Protein AF-A0A8X6K2K2-F1 (afdb_monomer)

Solvent-accessible surface area (backbone atoms only — not comparable to full-atom values): 6335 Å² total; per-residue (Å²): 130,58,32,36,35,37,38,37,39,38,36,45,64,55,96,84,84,45,100,63,54,31,18,29,45,34,36,27,38,24,70,39,91,87,49,70,74,38,86,69,52,71,55,93,62,71,25,79,42,66,66,62,34,51,51,49,62,71,66,50,86,61,93,78,62,58,92,74,42,50,78,45,79,48,78,46,75,61,65,54,72,69,52,47,53,48,50,59,71,71,35,93,80,64,66,80,74,71,82,70,75,75,80,130

Mean predicted aligned error: 11.74 Å

pLDDT: mean 70.17, std 13.02, range [35.97, 85.88]

Secondary structure (DSSP, 8-state):
--EEEEEEEEEE--TTT-SSPEEEEEEEEEESTTSPPEEEEE--PPBSSHHHHHHHHHHS--TTS-TTPEEEEEEEE---HHHHHHHHHH-TT--TTSSS----

Sequence (104 aa):
MNCETLIIAISYSAEMMTPEPRYGFMYLKRTGSTNGYMVHCFTDSLYENMMSCIQAANAHPMDTVESDCRMKVAYFKVLNNNDIVRELHNSPSMNCRQAFDYRS

Foldseek 3Di:
DAKAKEKEWEWDDDPPDDNATWIWIWIWMDDDPPDDTDTPGTDPDTHRDPVVRVVCVVVPPPVPPDPNYHYHYDYDYDDDPVRVVVVVVVDPPDPPVPPPPPDD

Structure (mmCIF, N/CA/C/O backbone):
data_AF-A0A8X6K2K2-F1
#
_entry.id   AF-A0A8X6K2K2-F1
#
loop_
_atom_site.group_PDB
_atom_site.id
_atom_site.type_symbol
_atom_site.label_atom_id
_atom_site.label_alt_id
_atom_site.label_comp_id
_atom_site.label_asym_id
_atom_site.label_entity_id
_atom_site.label_seq_id
_atom_site.pdbx_PDB_ins_code
_atom_site.Cartn_x
_atom_site.Cartn_y
_atom_site.Cartn_z
_atom_site.occupancy
_atom_site.B_iso_or_equiv
_atom_site.auth_seq_id
_atom_site.auth_comp_id
_atom_site.auth_asym_id
_atom_site.auth_atom_id
_atom_site.pdbx_PDB_model_num
ATOM 1 N N . MET A 1 1 ? 11.467 0.246 -21.881 1.00 56.44 1 MET A N 1
ATOM 2 C CA . MET A 1 1 ? 10.156 -0.256 -21.408 1.00 56.44 1 MET A CA 1
ATOM 3 C C . MET A 1 1 ? 9.737 0.591 -20.220 1.00 56.44 1 MET A C 1
ATOM 5 O O . MET A 1 1 ? 10.587 0.877 -19.394 1.00 56.44 1 MET A O 1
ATOM 9 N N . ASN A 1 2 ? 8.480 1.032 -20.129 1.00 68.31 2 ASN A N 1
ATOM 10 C CA . ASN A 1 2 ? 8.013 1.757 -18.942 1.00 68.31 2 ASN A CA 1
ATOM 11 C C . ASN A 1 2 ? 7.615 0.737 -17.870 1.00 68.31 2 ASN A C 1
ATOM 13 O O . ASN A 1 2 ? 6.545 0.143 -17.978 1.00 68.31 2 ASN A O 1
ATOM 17 N N . CYS A 1 3 ? 8.473 0.510 -16.879 1.00 68.88 3 CYS A N 1
ATOM 18 C CA . CYS A 1 3 ? 8.144 -0.287 -15.702 1.00 68.88 3 CYS A CA 1
ATOM 19 C C . CYS A 1 3 ? 7.730 0.633 -14.545 1.00 68.88 3 CYS A C 1
ATOM 21 O O . CYS A 1 3 ? 8.342 1.682 -14.330 1.00 68.88 3 CYS A O 1
ATOM 23 N N . GLU A 1 4 ? 6.693 0.255 -13.799 1.00 74.88 4 GLU A N 1
ATOM 24 C CA . GLU A 1 4 ? 6.315 0.943 -12.566 1.00 74.88 4 GLU A CA 1
ATOM 25 C C . GLU A 1 4 ? 6.057 -0.054 -11.436 1.00 74.88 4 GLU A C 1
ATOM 27 O O . GLU A 1 4 ? 5.394 -1.073 -11.643 1.00 74.88 4 GLU A O 1
ATOM 32 N N . THR A 1 5 ? 6.528 0.297 -10.241 1.00 74.62 5 THR A N 1
ATOM 33 C CA . THR A 1 5 ? 6.288 -0.439 -8.997 1.00 74.62 5 THR A CA 1
ATOM 34 C C . THR A 1 5 ? 5.427 0.419 -8.080 1.00 74.62 5 THR A C 1
ATOM 36 O O . THR A 1 5 ? 5.770 1.567 -7.809 1.00 74.62 5 THR A O 1
ATOM 39 N N . LEU A 1 6 ? 4.312 -0.121 -7.601 1.00 73.44 6 LEU A N 1
ATOM 40 C CA . LEU A 1 6 ? 3.412 0.524 -6.655 1.00 73.44 6 LEU A CA 1
ATOM 41 C C . LEU A 1 6 ? 3.501 -0.176 -5.300 1.00 73.44 6 LEU A C 1
ATOM 43 O O . LEU A 1 6 ? 3.163 -1.351 -5.199 1.00 73.44 6 LEU A O 1
ATOM 47 N N . ILE A 1 7 ? 3.917 0.549 -4.268 1.00 75.88 7 ILE A N 1
ATOM 48 C CA . ILE A 1 7 ? 3.809 0.112 -2.876 1.00 75.88 7 ILE A CA 1
ATOM 49 C C . ILE A 1 7 ? 2.401 0.445 -2.400 1.00 75.88 7 ILE A C 1
ATOM 51 O O . ILE A 1 7 ? 1.990 1.602 -2.461 1.00 75.88 7 ILE A O 1
ATOM 55 N N . ILE A 1 8 ? 1.678 -0.555 -1.919 1.00 73.56 8 ILE A N 1
ATOM 56 C CA . ILE A 1 8 ? 0.372 -0.408 -1.293 1.00 73.56 8 ILE A CA 1
ATOM 57 C C . ILE A 1 8 ? 0.537 -0.651 0.197 1.00 73.56 8 ILE A C 1
ATOM 59 O O . ILE A 1 8 ? 0.848 -1.770 0.582 1.00 73.56 8 ILE A O 1
ATOM 63 N N . ALA A 1 9 ? 0.303 0.370 1.019 1.00 67.88 9 ALA A N 1
ATOM 64 C CA . ALA A 1 9 ? 0.147 0.204 2.461 1.00 67.88 9 ALA A CA 1
ATOM 65 C C . ALA A 1 9 ? -1.328 -0.083 2.788 1.00 67.88 9 ALA A C 1
ATOM 67 O O . ALA A 1 9 ? -2.204 0.692 2.404 1.00 67.88 9 ALA A O 1
ATOM 68 N N . ILE A 1 10 ? -1.589 -1.197 3.472 1.00 68.88 10 ILE A N 1
ATOM 69 C CA . ILE A 1 10 ? -2.920 -1.726 3.783 1.00 68.88 10 ILE A CA 1
ATOM 70 C C . ILE A 1 10 ? -3.147 -1.606 5.282 1.00 68.88 10 ILE A C 1
ATOM 72 O O . ILE A 1 10 ? -2.473 -2.281 6.056 1.00 68.88 10 ILE A O 1
ATOM 76 N N . SER A 1 11 ? -4.100 -0.773 5.695 1.00 69.75 11 SER A N 1
ATOM 77 C CA . SER A 1 11 ? -4.570 -0.768 7.084 1.00 69.75 11 SER A CA 1
ATOM 78 C C . SER A 1 11 ? -5.604 -1.873 7.290 1.00 69.75 11 SER A C 1
ATOM 80 O O . SER A 1 11 ? -6.600 -1.923 6.569 1.00 69.75 11 SER A O 1
ATOM 82 N N . TYR A 1 12 ? -5.359 -2.739 8.270 1.00 65.06 12 TYR A N 1
ATOM 83 C CA . TYR A 1 12 ? -6.239 -3.809 8.719 1.00 65.06 12 TYR A CA 1
ATOM 84 C C . TYR A 1 12 ? -6.723 -3.517 10.143 1.00 65.06 12 TYR A C 1
ATOM 86 O O . TYR A 1 12 ? -5.921 -3.260 11.043 1.00 65.06 12 TYR A O 1
ATOM 94 N N . SER A 1 13 ? -8.039 -3.580 10.341 1.00 62.69 13 SER A N 1
ATOM 95 C CA . SER A 1 13 ? -8.686 -3.511 11.651 1.00 62.69 13 SER A CA 1
ATOM 96 C C . SER A 1 13 ? -9.572 -4.744 11.807 1.00 62.69 13 SER A C 1
ATOM 98 O O . SER A 1 13 ? -10.643 -4.822 11.203 1.00 62.69 13 SER A O 1
ATOM 100 N N . ALA A 1 14 ? -9.106 -5.746 12.559 1.00 57.47 14 ALA A N 1
ATOM 101 C CA . ALA A 1 14 ? -9.950 -6.875 12.937 1.00 57.47 14 ALA A CA 1
ATOM 102 C C . ALA A 1 14 ? -10.920 -6.413 14.022 1.00 57.47 14 ALA A C 1
ATOM 104 O O . ALA A 1 14 ? -10.481 -6.052 15.112 1.00 57.47 14 ALA A O 1
ATOM 105 N N . GLU A 1 15 ? -12.223 -6.508 13.759 1.00 56.47 15 GLU A N 1
ATOM 106 C CA . GLU A 1 15 ? -13.277 -6.049 14.675 1.00 56.47 15 GLU A CA 1
ATOM 107 C C . GLU A 1 15 ? -13.256 -6.714 16.075 1.00 56.47 15 GLU A C 1
ATOM 109 O O . GLU A 1 15 ? -14.028 -6.297 16.932 1.00 56.47 15 GLU A O 1
ATOM 114 N N . MET A 1 16 ? -12.397 -7.708 16.368 1.00 50.53 16 MET A N 1
ATOM 115 C CA . MET A 1 16 ? -12.444 -8.440 17.650 1.00 50.53 16 MET A CA 1
ATOM 116 C C . MET A 1 16 ? -11.112 -8.906 18.277 1.00 50.53 16 MET A C 1
ATOM 118 O O . MET A 1 16 ? -11.165 -9.632 19.266 1.00 50.53 16 MET A O 1
ATOM 122 N N . MET A 1 17 ? -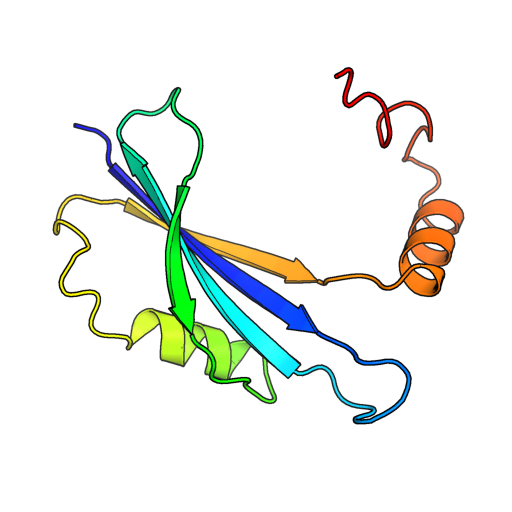9.924 -8.517 17.789 1.00 53.44 17 MET A N 1
ATOM 123 C CA . MET A 1 17 ? -8.661 -8.972 18.426 1.00 53.44 17 MET A CA 1
ATOM 124 C C . MET A 1 17 ? -7.617 -7.891 18.723 1.00 53.44 17 MET A C 1
ATOM 126 O O . MET A 1 17 ? -6.834 -8.071 19.653 1.00 53.44 17 MET A O 1
ATOM 130 N N . THR A 1 18 ? -7.623 -6.751 18.028 1.00 55.59 18 THR A N 1
ATOM 131 C CA . THR A 1 18 ? -6.741 -5.614 18.345 1.00 55.59 18 THR A CA 1
ATOM 132 C C . THR A 1 18 ? -7.460 -4.302 18.027 1.00 55.59 18 THR A C 1
ATOM 134 O O . THR A 1 18 ? -7.836 -4.111 16.872 1.00 55.59 18 THR A O 1
ATOM 137 N N . PRO A 1 19 ? -7.655 -3.391 18.999 1.00 60.22 19 PRO A N 1
ATOM 138 C CA . PRO A 1 19 ? -8.355 -2.126 18.762 1.00 60.22 19 PRO A CA 1
ATOM 139 C C . PRO A 1 19 ? -7.559 -1.150 17.885 1.00 60.22 19 PRO A C 1
ATOM 141 O O . PRO A 1 19 ? -8.125 -0.184 17.376 1.00 60.22 19 PRO A O 1
ATOM 144 N N . GLU A 1 20 ? -6.258 -1.387 17.703 1.00 67.62 20 GLU A N 1
ATOM 145 C CA . GLU A 1 20 ? -5.386 -0.512 16.927 1.00 67.62 20 GLU A CA 1
ATOM 146 C C . GLU A 1 20 ? -5.159 -1.042 15.504 1.00 67.62 20 GLU A C 1
ATOM 148 O O . GLU A 1 20 ? -4.915 -2.241 15.319 1.00 67.62 20 GLU A O 1
ATOM 153 N N . PRO A 1 21 ? -5.225 -0.163 14.486 1.00 71.06 21 PRO A N 1
ATOM 154 C CA . PRO A 1 21 ? -5.006 -0.549 13.103 1.00 71.06 21 PRO A CA 1
ATOM 155 C C . PRO A 1 21 ? -3.577 -1.055 12.914 1.00 71.06 21 PRO A C 1
ATOM 157 O O . PRO A 1 21 ? -2.611 -0.412 13.322 1.00 71.06 21 PRO A O 1
ATOM 160 N N . ARG A 1 22 ? -3.440 -2.190 12.232 1.00 82.25 22 ARG A N 1
ATOM 161 C CA . ARG A 1 22 ? -2.146 -2.714 11.796 1.00 82.25 22 ARG A CA 1
ATOM 162 C C . ARG A 1 22 ? -1.950 -2.438 10.315 1.00 82.25 22 ARG A C 1
ATOM 164 O O . ARG A 1 22 ? -2.911 -2.427 9.553 1.00 82.25 22 ARG A O 1
ATOM 171 N N . TYR A 1 23 ? -0.711 -2.222 9.903 1.00 83.19 23 TYR A N 1
ATOM 172 C CA . TYR A 1 23 ? -0.374 -1.848 8.533 1.00 83.19 23 TYR A CA 1
ATOM 173 C C . TYR A 1 23 ? 0.488 -2.932 7.896 1.00 83.19 23 TYR A C 1
ATOM 175 O O . TYR A 1 23 ? 1.517 -3.281 8.456 1.00 83.19 23 TYR A O 1
ATOM 183 N N . GLY A 1 24 ? 0.095 -3.462 6.744 1.00 85.19 24 GLY A N 1
ATOM 184 C CA . GLY A 1 24 ? 0.948 -4.301 5.894 1.00 85.19 24 GLY A CA 1
ATOM 185 C C . GLY A 1 24 ? 1.327 -3.557 4.619 1.00 85.19 24 GLY A C 1
ATOM 186 O O . GLY A 1 24 ? 0.708 -2.539 4.305 1.00 85.19 24 GLY A O 1
ATOM 187 N N . PHE A 1 25 ? 2.307 -4.053 3.861 1.00 85.69 25 PHE A N 1
ATOM 188 C CA . PHE A 1 25 ? 2.560 -3.536 2.517 1.00 85.69 25 PHE A CA 1
ATOM 189 C C . PHE A 1 25 ? 2.674 -4.629 1.456 1.00 85.69 25 PHE A C 1
ATOM 191 O O . PHE A 1 25 ? 3.050 -5.769 1.723 1.00 85.69 25 PHE A O 1
ATOM 198 N N . MET A 1 26 ? 2.351 -4.256 0.225 1.00 85.88 26 MET A N 1
ATOM 199 C CA . MET A 1 26 ? 2.468 -5.104 -0.953 1.00 85.88 26 MET A CA 1
ATOM 200 C C . MET A 1 26 ? 3.036 -4.297 -2.110 1.00 85.88 26 MET A C 1
ATOM 202 O O . MET A 1 26 ? 2.703 -3.126 -2.281 1.00 85.88 26 MET A O 1
ATOM 206 N N . TYR A 1 27 ? 3.860 -4.933 -2.929 1.00 83.88 27 TYR A N 1
ATOM 207 C CA . TYR A 1 27 ? 4.343 -4.361 -4.168 1.00 83.88 27 TYR A CA 1
ATOM 208 C C . TYR A 1 27 ? 3.550 -4.901 -5.337 1.00 83.88 27 TYR A C 1
ATOM 210 O O . TYR A 1 27 ? 3.433 -6.113 -5.530 1.00 83.88 27 TYR A O 1
ATOM 218 N N . LEU A 1 28 ? 3.070 -3.984 -6.160 1.00 85.38 28 LEU A N 1
ATOM 219 C CA . LE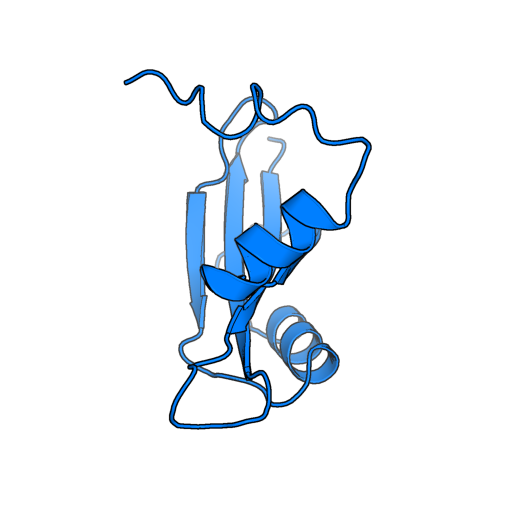U A 1 28 ? 2.527 -4.299 -7.461 1.00 85.38 28 LEU A CA 1
ATOM 220 C C . LEU A 1 28 ? 3.485 -3.838 -8.553 1.00 85.38 28 LEU A C 1
ATOM 222 O O . LEU A 1 28 ? 4.002 -2.726 -8.484 1.00 85.38 28 LEU A O 1
ATOM 226 N N . LYS A 1 29 ? 3.683 -4.646 -9.590 1.00 84.56 29 LYS A N 1
ATOM 227 C CA . LYS A 1 29 ? 4.493 -4.290 -10.761 1.00 84.56 29 LYS A CA 1
ATOM 228 C C . LYS A 1 29 ? 3.597 -4.209 -11.991 1.00 84.56 29 LYS A C 1
ATOM 230 O O . LYS A 1 29 ? 2.696 -5.028 -12.168 1.00 84.56 29 LYS A O 1
ATOM 235 N N . ARG A 1 30 ? 3.856 -3.234 -12.860 1.00 84.56 30 ARG A N 1
ATOM 236 C CA . ARG A 1 30 ? 3.334 -3.218 -14.232 1.00 84.56 30 ARG A CA 1
ATOM 237 C C . ARG A 1 30 ? 4.451 -2.948 -15.225 1.00 84.56 30 ARG A C 1
ATOM 239 O O . ARG A 1 30 ? 5.329 -2.120 -14.980 1.00 84.56 30 ARG A O 1
ATOM 246 N N . THR A 1 31 ? 4.389 -3.619 -16.364 1.00 84.38 31 THR A N 1
ATOM 247 C CA . THR A 1 31 ? 5.272 -3.394 -17.509 1.00 84.38 31 THR A CA 1
ATOM 248 C C . THR A 1 31 ? 4.432 -2.847 -18.655 1.00 84.38 31 THR A C 1
ATOM 250 O O . THR A 1 31 ? 3.527 -3.514 -19.129 1.00 84.38 31 THR A O 1
ATOM 253 N N . GLY A 1 32 ? 4.687 -1.618 -19.098 1.00 78.44 32 GLY A N 1
ATOM 254 C CA . GLY A 1 32 ? 3.832 -0.913 -20.057 1.00 78.44 32 GLY A CA 1
ATOM 255 C C . GLY A 1 32 ? 2.685 -0.151 -19.382 1.00 78.44 32 GLY A C 1
ATOM 256 O O . GLY A 1 32 ? 2.094 -0.592 -18.401 1.00 78.44 32 GLY A O 1
ATOM 257 N N . SER A 1 33 ? 2.367 1.034 -19.903 1.00 76.44 33 SER A N 1
ATOM 258 C CA . SER A 1 33 ? 1.427 1.978 -19.278 1.00 76.44 33 SER A CA 1
ATOM 259 C C . SER A 1 33 ? -0.044 1.565 -19.369 1.00 76.44 33 SER A C 1
ATOM 261 O O . SER A 1 33 ? -0.852 2.061 -18.587 1.00 76.44 33 SER A O 1
ATOM 263 N N . THR A 1 34 ? -0.384 0.689 -20.314 1.00 81.12 34 THR A N 1
ATOM 264 C CA . THR A 1 34 ? -1.741 0.169 -20.553 1.00 81.12 34 THR A CA 1
ATOM 265 C C . THR A 1 34 ? -2.030 -1.121 -19.792 1.00 81.12 34 THR A C 1
ATOM 267 O O . THR A 1 34 ? -3.174 -1.561 -19.765 1.00 81.12 34 THR A O 1
ATOM 270 N N . ASN A 1 35 ? -1.009 -1.734 -19.189 1.00 83.00 35 ASN A N 1
ATOM 271 C CA . ASN A 1 35 ? -1.151 -3.004 -18.494 1.00 83.00 35 ASN A CA 1
ATOM 272 C C . ASN A 1 35 ? -1.610 -2.795 -17.048 1.00 83.00 35 ASN A C 1
ATOM 274 O O . ASN A 1 35 ? -1.280 -1.791 -16.403 1.00 83.00 35 ASN A O 1
ATOM 278 N N . GLY A 1 36 ? -2.372 -3.769 -16.549 1.00 83.31 36 GLY A N 1
ATOM 279 C CA . GLY A 1 36 ? -2.778 -3.831 -15.151 1.00 83.31 36 GLY A CA 1
ATOM 280 C C . GLY A 1 36 ? -1.584 -4.046 -14.221 1.00 83.31 36 GLY A C 1
ATOM 281 O O . GLY A 1 36 ? -0.552 -4.592 -14.613 1.00 83.31 36 GLY A O 1
ATOM 282 N N . TYR A 1 37 ? -1.736 -3.605 -12.977 1.00 83.06 37 TYR A N 1
ATOM 283 C CA . TYR A 1 37 ? -0.794 -3.915 -11.910 1.00 83.06 37 TYR A CA 1
ATOM 284 C C . TYR A 1 37 ? -0.978 -5.367 -11.459 1.00 83.06 37 TYR A C 1
ATOM 286 O O . TYR A 1 37 ? -2.101 -5.797 -11.206 1.00 83.06 37 TYR A O 1
ATOM 294 N N . MET A 1 38 ? 0.121 -6.106 -11.332 1.00 81.88 38 MET A N 1
ATOM 295 C CA . MET A 1 38 ? 0.136 -7.474 -10.810 1.00 81.88 38 MET A CA 1
ATOM 296 C C . MET A 1 38 ? 0.866 -7.516 -9.474 1.00 81.88 38 MET A C 1
ATOM 298 O O . MET A 1 38 ? 1.830 -6.775 -9.282 1.00 81.88 38 MET A O 1
ATOM 302 N N . VAL A 1 39 ? 0.425 -8.387 -8.565 1.00 83.31 39 VAL A N 1
ATOM 303 C CA . VAL A 1 39 ? 1.117 -8.616 -7.290 1.00 83.31 39 VAL A CA 1
ATOM 304 C C . VAL A 1 39 ? 2.497 -9.189 -7.572 1.00 83.31 39 VAL A C 1
ATOM 306 O O . VAL A 1 39 ? 2.622 -10.231 -8.209 1.00 83.31 39 VAL A O 1
ATOM 309 N N . HIS A 1 40 ? 3.523 -8.482 -7.110 1.00 80.12 40 HIS A N 1
ATOM 310 C CA . HIS A 1 40 ? 4.917 -8.877 -7.271 1.00 80.12 40 HIS A CA 1
ATOM 311 C C . HIS A 1 40 ? 5.437 -9.563 -6.008 1.00 80.12 40 HIS A C 1
ATOM 313 O O . HIS A 1 40 ? 5.960 -10.670 -6.074 1.00 80.12 40 HIS A O 1
ATOM 319 N N . CYS A 1 41 ? 5.236 -8.936 -4.849 1.00 77.62 41 CYS A N 1
ATOM 320 C CA . CYS A 1 41 ? 5.492 -9.540 -3.542 1.00 77.62 41 CYS A CA 1
ATOM 321 C C . CYS A 1 41 ? 4.707 -8.814 -2.443 1.00 77.62 41 CYS A C 1
ATOM 323 O O . CYS A 1 41 ? 4.280 -7.672 -2.618 1.00 77.62 41 CYS A O 1
ATOM 325 N N . PHE A 1 42 ? 4.514 -9.476 -1.308 1.00 78.38 42 PHE A N 1
ATOM 326 C CA . PHE A 1 42 ? 3.866 -8.926 -0.120 1.00 78.38 42 PHE A CA 1
ATOM 327 C C . PHE A 1 42 ? 4.670 -9.300 1.124 1.00 78.38 42 PHE A C 1
ATOM 329 O O . PHE A 1 42 ? 5.446 -10.254 1.095 1.00 78.38 42 PHE A O 1
ATOM 336 N N . THR A 1 43 ? 4.506 -8.530 2.200 1.00 76.62 43 THR A N 1
ATOM 337 C CA . THR A 1 43 ? 5.074 -8.868 3.509 1.00 76.62 43 THR A CA 1
ATOM 338 C C . THR A 1 43 ? 3.998 -9.429 4.430 1.00 76.62 43 THR A C 1
ATOM 340 O O . THR A 1 43 ? 2.886 -8.905 4.485 1.00 76.62 43 THR A O 1
ATOM 343 N N . ASP A 1 44 ? 4.355 -10.456 5.198 1.00 75.44 44 ASP A N 1
ATOM 344 C CA . ASP A 1 44 ? 3.519 -10.989 6.280 1.00 75.44 44 ASP A CA 1
ATOM 345 C C . ASP A 1 44 ? 3.641 -10.152 7.566 1.00 75.44 44 ASP A C 1
ATOM 347 O O . ASP A 1 44 ? 2.902 -10.344 8.532 1.00 75.44 44 ASP A O 1
ATOM 351 N N . SER A 1 45 ? 4.593 -9.212 7.601 1.00 81.12 45 SER A N 1
ATOM 352 C CA . SER A 1 45 ? 4.834 -8.364 8.765 1.00 81.12 45 SER A CA 1
ATOM 353 C C . SER A 1 45 ? 3.825 -7.224 8.834 1.00 81.12 45 SER A C 1
ATOM 355 O O . SER A 1 45 ? 3.670 -6.435 7.900 1.00 81.12 45 SER A O 1
ATOM 357 N N . LEU A 1 46 ? 3.189 -7.105 9.995 1.00 84.00 46 LEU A N 1
ATOM 358 C CA . LEU A 1 46 ? 2.261 -6.034 10.316 1.00 84.00 46 LEU A CA 1
ATOM 359 C C . LEU A 1 46 ? 2.932 -4.991 11.211 1.00 84.00 46 LEU A C 1
ATOM 361 O O . LEU A 1 46 ? 3.495 -5.332 12.249 1.00 84.00 46 LEU A O 1
ATOM 365 N N . TYR A 1 47 ? 2.804 -3.718 10.860 1.00 84.00 47 TYR A N 1
ATOM 366 C CA . TYR A 1 47 ? 3.369 -2.570 11.570 1.00 84.00 47 TYR A CA 1
ATOM 367 C C . TYR A 1 47 ? 2.292 -1.845 12.382 1.00 84.00 47 TYR A C 1
ATOM 369 O O . TYR A 1 47 ? 1.120 -1.857 12.021 1.00 84.00 47 TYR A O 1
ATOM 377 N N . GLU A 1 48 ? 2.691 -1.196 13.473 1.00 83.69 48 GLU A N 1
ATOM 378 C CA . GLU A 1 48 ? 1.789 -0.445 14.372 1.00 83.69 48 GLU A CA 1
ATOM 379 C C . GLU A 1 48 ? 1.412 0.927 13.833 1.00 83.69 48 GLU A C 1
ATOM 381 O O . GLU A 1 48 ? 0.375 1.485 14.170 1.00 83.69 48 GLU A O 1
ATOM 386 N N . ASN A 1 49 ? 2.260 1.482 12.975 1.00 82.25 49 ASN A N 1
ATOM 387 C CA . ASN A 1 49 ? 2.034 2.783 12.385 1.00 82.25 49 ASN A CA 1
ATOM 388 C C . ASN A 1 49 ? 2.409 2.767 10.900 1.00 82.25 49 ASN A C 1
ATOM 390 O O . ASN A 1 49 ? 3.299 2.035 10.453 1.00 82.25 49 ASN A O 1
ATOM 394 N N . MET A 1 50 ? 1.714 3.609 10.139 1.00 80.88 50 MET A N 1
ATOM 395 C CA . MET A 1 50 ? 1.878 3.721 8.693 1.00 80.88 50 MET A CA 1
ATOM 396 C C . MET A 1 50 ? 3.302 4.135 8.298 1.00 80.88 50 MET A C 1
ATOM 398 O O . MET A 1 50 ? 3.823 3.660 7.293 1.00 80.88 50 MET A O 1
ATOM 402 N N . MET A 1 51 ? 3.950 4.995 9.088 1.00 82.94 51 MET A N 1
ATOM 403 C CA . MET A 1 51 ? 5.285 5.505 8.768 1.00 82.94 51 MET A CA 1
ATOM 404 C C . MET A 1 51 ? 6.334 4.394 8.822 1.00 82.94 51 MET A C 1
ATOM 406 O O . MET A 1 51 ? 7.114 4.255 7.885 1.00 82.94 51 MET A O 1
ATOM 410 N N . SER A 1 52 ? 6.301 3.550 9.853 1.00 84.62 52 SER A N 1
ATOM 411 C CA . SER A 1 52 ? 7.160 2.371 9.972 1.00 84.62 52 SER A CA 1
ATOM 412 C C . SER A 1 52 ? 6.896 1.361 8.858 1.00 84.62 52 SER A C 1
ATOM 414 O O . SER A 1 52 ? 7.842 0.783 8.333 1.00 84.62 52 SER A O 1
ATOM 416 N N . CYS A 1 53 ? 5.635 1.196 8.443 1.00 84.75 53 CYS A N 1
ATOM 417 C CA . CYS A 1 53 ? 5.273 0.354 7.302 1.00 84.75 53 CYS A CA 1
ATOM 418 C C . CYS A 1 53 ? 5.923 0.849 5.998 1.00 84.75 53 CYS A C 1
ATOM 420 O O . CYS A 1 53 ? 6.580 0.080 5.300 1.00 84.75 53 CYS A O 1
ATOM 422 N N . ILE A 1 54 ? 5.809 2.148 5.700 1.00 80.88 54 ILE A N 1
ATOM 423 C CA . ILE A 1 54 ? 6.396 2.761 4.497 1.00 80.88 54 ILE A CA 1
ATOM 424 C C . ILE A 1 54 ? 7.928 2.728 4.552 1.00 80.88 54 ILE A C 1
ATOM 426 O O . ILE A 1 54 ? 8.576 2.429 3.552 1.00 80.88 54 ILE A O 1
ATOM 430 N N . GLN A 1 55 ? 8.522 3.015 5.712 1.00 84.25 55 GLN A N 1
ATOM 431 C CA . GLN A 1 55 ? 9.972 2.940 5.901 1.00 84.25 55 GLN A CA 1
ATOM 432 C C . GLN A 1 55 ? 10.492 1.525 5.649 1.00 84.25 55 GLN A C 1
ATOM 434 O O . GLN A 1 55 ? 11.479 1.363 4.935 1.00 84.25 55 GLN A O 1
ATOM 439 N N . ALA A 1 56 ? 9.804 0.508 6.170 1.00 84.31 56 ALA A N 1
ATOM 440 C CA . ALA A 1 56 ? 10.157 -0.880 5.919 1.00 84.31 56 ALA A CA 1
ATOM 441 C C . ALA A 1 56 ? 9.988 -1.266 4.444 1.00 84.31 56 ALA A C 1
ATOM 443 O O . ALA A 1 56 ? 10.856 -1.941 3.902 1.00 84.31 56 ALA A O 1
ATOM 444 N N . ALA A 1 57 ? 8.939 -0.784 3.771 1.00 79.75 57 ALA A N 1
ATOM 445 C CA . ALA A 1 57 ? 8.741 -1.005 2.340 1.00 79.75 57 ALA A CA 1
ATOM 446 C C . ALA A 1 57 ? 9.834 -0.342 1.478 1.00 79.75 57 ALA A C 1
ATOM 448 O O . ALA A 1 57 ? 10.245 -0.885 0.456 1.00 79.75 57 ALA A O 1
ATOM 449 N N . ASN A 1 58 ? 10.342 0.820 1.884 1.00 78.88 58 ASN A N 1
ATOM 450 C CA . ASN A 1 58 ? 11.449 1.479 1.185 1.00 78.88 58 ASN A CA 1
ATOM 451 C C . ASN A 1 58 ? 12.803 0.811 1.463 1.00 78.88 58 ASN A C 1
ATOM 453 O O . ASN A 1 58 ? 13.682 0.832 0.608 1.00 78.88 58 ASN A O 1
ATOM 457 N N . ALA A 1 59 ? 12.979 0.247 2.660 1.00 79.25 59 ALA A N 1
ATOM 458 C CA . ALA A 1 59 ? 14.199 -0.446 3.062 1.00 79.25 59 ALA A CA 1
ATOM 459 C C . ALA A 1 59 ? 14.241 -1.912 2.607 1.00 79.25 59 ALA A C 1
ATOM 461 O O . ALA A 1 59 ? 15.294 -2.543 2.695 1.00 79.25 59 ALA A O 1
ATOM 462 N N . HIS A 1 60 ? 13.113 -2.472 2.161 1.00 74.94 60 HIS A N 1
ATOM 463 C CA . HIS A 1 60 ? 13.059 -3.861 1.737 1.00 74.94 60 HIS A CA 1
ATOM 464 C C . HIS A 1 60 ? 13.939 -4.044 0.492 1.00 74.94 60 HIS A C 1
ATOM 466 O O . HIS A 1 60 ? 13.725 -3.346 -0.507 1.00 74.94 60 HIS A O 1
ATOM 472 N N . PRO A 1 61 ? 14.923 -4.960 0.529 1.00 65.31 61 PRO A N 1
ATOM 473 C CA . PRO A 1 61 ? 15.769 -5.245 -0.616 1.00 65.31 61 PRO A CA 1
ATOM 474 C C . PRO A 1 61 ? 14.909 -5.896 -1.697 1.00 65.31 61 PRO A C 1
ATOM 476 O O . PRO A 1 61 ? 14.627 -7.090 -1.696 1.00 65.31 61 PRO A O 1
ATOM 479 N N . MET A 1 62 ? 14.421 -5.068 -2.610 1.00 63.97 62 MET A N 1
ATOM 480 C CA . MET A 1 62 ? 13.696 -5.512 -3.783 1.00 63.97 62 MET A CA 1
ATOM 481 C C . MET A 1 62 ? 14.717 -6.012 -4.808 1.00 63.97 62 MET A C 1
ATOM 483 O O . MET A 1 62 ? 15.013 -5.315 -5.774 1.00 63.97 62 MET A O 1
ATOM 487 N N . ASP A 1 63 ? 15.220 -7.238 -4.629 1.00 55.75 63 ASP A N 1
ATOM 488 C CA . ASP A 1 63 ? 16.166 -7.905 -5.551 1.00 55.75 63 ASP A CA 1
ATOM 489 C C . ASP A 1 63 ? 15.635 -8.036 -6.999 1.00 55.75 63 ASP A C 1
ATOM 491 O O . ASP A 1 63 ? 16.330 -8.481 -7.908 1.00 55.75 63 ASP A O 1
ATOM 495 N N . THR A 1 64 ? 14.378 -7.658 -7.234 1.00 51.16 64 THR A N 1
ATOM 496 C CA . THR A 1 64 ? 13.617 -7.891 -8.468 1.00 51.16 64 THR A CA 1
ATOM 497 C C . THR A 1 64 ? 12.977 -6.628 -9.062 1.00 51.16 64 THR A C 1
ATOM 499 O O . THR A 1 64 ? 12.288 -6.705 -10.089 1.00 51.16 64 THR A O 1
ATOM 502 N N . VAL A 1 65 ? 13.208 -5.450 -8.468 1.00 54.59 65 VAL A N 1
ATOM 503 C CA . VAL A 1 65 ? 12.899 -4.180 -9.139 1.00 54.59 65 VAL A CA 1
ATOM 504 C C . VAL A 1 65 ? 14.074 -3.873 -10.040 1.00 54.59 65 VAL A C 1
ATOM 506 O O . VAL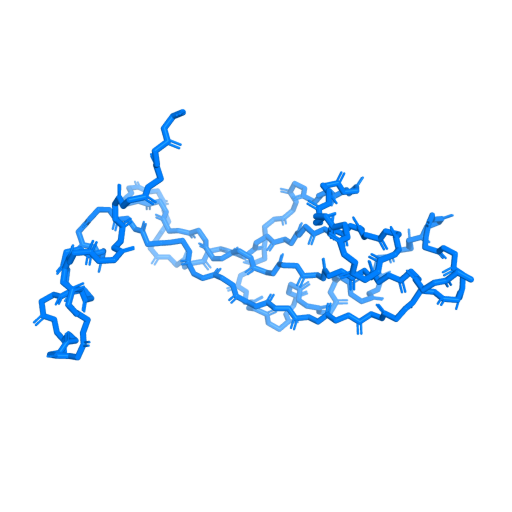 A 1 65 ? 15.120 -3.425 -9.584 1.00 54.59 65 VAL A O 1
ATOM 509 N N . GLU A 1 66 ? 13.896 -4.143 -11.331 1.00 58.31 66 GLU A N 1
ATOM 510 C CA . GLU A 1 66 ? 14.767 -3.592 -12.366 1.00 58.31 66 GLU A CA 1
ATOM 511 C C . GLU A 1 66 ? 14.991 -2.111 -12.051 1.00 58.31 66 GLU A C 1
ATOM 513 O O . GLU A 1 66 ? 14.023 -1.375 -11.839 1.00 58.31 66 GLU A O 1
ATOM 518 N N . SER A 1 67 ? 16.253 -1.681 -11.982 1.00 57.56 67 SER A N 1
ATOM 519 C CA . SER A 1 67 ? 16.639 -0.334 -11.537 1.00 57.56 67 SER A CA 1
ATOM 520 C C . SER A 1 67 ? 15.988 0.807 -12.340 1.00 57.56 67 SER A C 1
ATOM 522 O O . SER A 1 67 ? 16.024 1.954 -11.905 1.00 57.56 67 SER A O 1
ATOM 524 N N . ASP A 1 68 ? 15.330 0.487 -13.459 1.00 64.88 68 ASP A N 1
ATOM 525 C CA . ASP A 1 68 ? 14.615 1.410 -14.341 1.00 64.88 68 ASP A CA 1
ATOM 526 C C . ASP A 1 68 ? 13.101 1.539 -14.044 1.00 64.88 68 ASP A C 1
ATOM 528 O O . ASP A 1 68 ? 12.383 2.255 -14.753 1.00 64.88 68 ASP A O 1
ATOM 532 N N . CYS A 1 69 ? 12.566 0.862 -13.020 1.00 69.31 69 CYS A N 1
ATOM 533 C CA . CYS A 1 69 ? 11.153 0.979 -12.651 1.00 69.31 69 CYS A CA 1
ATOM 534 C C . CYS A 1 69 ? 10.889 2.230 -11.797 1.00 69.31 69 CYS A C 1
ATOM 536 O O . CYS A 1 69 ? 11.473 2.420 -10.731 1.00 69.31 69 CYS A O 1
ATOM 538 N N . ARG A 1 70 ? 9.919 3.061 -12.201 1.00 75.94 70 ARG A N 1
ATOM 539 C CA . ARG A 1 70 ? 9.465 4.194 -11.376 1.00 75.94 70 ARG A CA 1
ATOM 540 C C . ARG A 1 70 ? 8.670 3.693 -10.172 1.00 75.94 70 ARG A C 1
ATOM 542 O O . ARG A 1 70 ? 7.677 2.985 -10.342 1.00 75.94 70 ARG A O 1
ATOM 549 N N . MET A 1 71 ? 9.072 4.102 -8.971 1.00 75.50 71 MET A N 1
ATOM 550 C CA . MET A 1 71 ? 8.384 3.742 -7.734 1.00 75.50 71 MET A CA 1
ATOM 551 C C . MET A 1 71 ? 7.282 4.751 -7.398 1.00 75.50 71 MET A C 1
ATOM 553 O O . MET A 1 71 ? 7.485 5.964 -7.454 1.00 75.50 71 MET A O 1
ATOM 557 N N . LYS A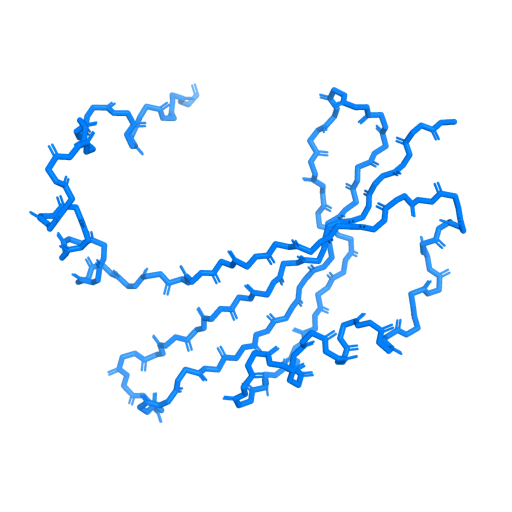 1 72 ? 6.104 4.241 -7.054 1.00 79.94 72 LYS A N 1
ATOM 558 C CA . LYS A 1 72 ? 4.956 4.995 -6.548 1.00 79.94 72 LYS A CA 1
ATOM 559 C C . LYS A 1 72 ? 4.527 4.390 -5.219 1.00 79.94 72 LYS A C 1
ATOM 561 O O . LYS A 1 72 ? 4.655 3.187 -5.016 1.00 79.94 72 LYS A O 1
ATOM 566 N N . VAL A 1 73 ? 3.975 5.217 -4.342 1.00 75.62 73 VAL A N 1
ATOM 567 C CA . VAL A 1 73 ? 3.391 4.775 -3.073 1.00 75.62 73 VAL A CA 1
ATOM 568 C C . VAL A 1 73 ? 1.924 5.177 -3.070 1.00 75.62 73 VAL A C 1
ATOM 570 O O . VAL A 1 73 ? 1.597 6.327 -3.361 1.00 75.62 73 VAL A O 1
ATOM 573 N N . ALA A 1 74 ? 1.048 4.229 -2.761 1.00 76.56 74 ALA A N 1
ATOM 574 C CA . ALA A 1 74 ? -0.361 4.460 -2.500 1.00 76.56 74 ALA A CA 1
ATOM 575 C C . ALA A 1 74 ? -0.747 3.852 -1.152 1.00 76.56 74 ALA A C 1
ATOM 577 O O . ALA A 1 74 ? -0.155 2.883 -0.673 1.00 76.56 74 ALA A O 1
ATOM 578 N N . TYR A 1 75 ? -1.767 4.437 -0.542 1.00 75.00 75 TYR A N 1
ATOM 579 C CA . TYR A 1 75 ? -2.287 4.011 0.744 1.00 75.00 75 TYR A CA 1
ATOM 580 C C . TYR A 1 75 ? -3.748 3.608 0.592 1.00 75.00 75 TYR A C 1
ATOM 582 O O . TYR A 1 75 ? -4.538 4.344 0.001 1.00 75.00 75 TYR A O 1
ATOM 590 N N . PHE A 1 76 ? -4.095 2.450 1.145 1.00 72.12 76 PHE A N 1
ATOM 591 C CA . PHE A 1 76 ? -5.448 1.922 1.150 1.00 72.12 76 PHE A CA 1
ATOM 592 C C . PHE A 1 76 ? -5.831 1.545 2.579 1.00 72.12 76 PHE A C 1
ATOM 594 O O . PHE A 1 76 ? -5.169 0.749 3.247 1.00 72.12 76 PHE A O 1
ATOM 601 N N . LYS A 1 77 ? -6.939 2.107 3.055 1.00 71.31 77 LYS A N 1
ATOM 602 C CA . LYS A 1 77 ? -7.573 1.658 4.291 1.00 71.31 77 LYS A CA 1
ATOM 603 C C . LYS A 1 77 ? -8.591 0.582 3.929 1.00 71.31 77 LYS A C 1
ATOM 605 O O . LYS A 1 77 ? -9.526 0.875 3.186 1.00 71.31 77 LYS A O 1
ATOM 610 N N . VAL A 1 78 ? -8.418 -0.641 4.430 1.00 69.94 78 VAL A N 1
ATOM 611 C CA . VAL A 1 78 ? -9.457 -1.666 4.283 1.00 69.94 78 VAL A CA 1
ATOM 612 C C . VAL A 1 78 ? -10.564 -1.307 5.255 1.00 69.94 78 VAL A C 1
ATOM 614 O O . VAL A 1 78 ? -10.359 -1.260 6.466 1.00 69.94 78 VAL A O 1
ATOM 617 N N . LEU A 1 79 ? -11.723 -0.983 4.701 1.00 65.81 79 LEU A N 1
ATOM 618 C CA . LEU A 1 79 ? -12.914 -0.692 5.477 1.00 65.81 79 LEU A CA 1
ATOM 619 C C . LEU A 1 79 ? -13.664 -2.005 5.713 1.00 65.81 79 LEU A C 1
ATOM 621 O O . LEU A 1 79 ? -13.840 -2.794 4.783 1.00 65.81 79 LEU A O 1
ATOM 625 N N . ASN A 1 80 ? -14.105 -2.241 6.948 1.00 70.19 80 ASN A N 1
ATOM 626 C CA . ASN A 1 80 ? -15.104 -3.275 7.214 1.00 70.19 80 ASN A CA 1
ATOM 627 C C . ASN A 1 80 ? -16.478 -2.814 6.685 1.00 70.19 80 ASN A C 1
ATOM 629 O O . ASN A 1 80 ? -16.666 -1.654 6.315 1.00 70.19 80 ASN A O 1
ATOM 633 N N . ASN A 1 81 ? -17.460 -3.716 6.666 1.00 71.56 81 ASN A N 1
ATOM 634 C CA . ASN A 1 81 ? -18.793 -3.413 6.137 1.00 71.56 81 ASN A CA 1
ATOM 635 C C . ASN A 1 81 ? -19.448 -2.213 6.836 1.00 71.56 81 ASN A C 1
ATOM 637 O O . ASN A 1 81 ? -20.084 -1.391 6.178 1.00 71.56 81 ASN A O 1
ATOM 641 N N . ASN A 1 82 ? -19.269 -2.088 8.152 1.00 74.44 82 ASN A N 1
ATOM 642 C CA . ASN A 1 82 ? -19.840 -0.993 8.931 1.00 74.44 82 ASN A CA 1
ATOM 643 C C . ASN A 1 82 ? -19.220 0.355 8.542 1.00 74.44 82 ASN A C 1
ATOM 645 O O . ASN A 1 82 ? -19.932 1.344 8.367 1.00 74.44 82 ASN A O 1
ATOM 649 N N . ASP A 1 83 ? -17.905 0.382 8.357 1.00 72.38 83 ASP A N 1
ATOM 650 C CA . ASP A 1 83 ? -17.150 1.555 7.938 1.00 72.38 83 ASP A CA 1
ATOM 651 C C . ASP A 1 83 ? -17.467 1.936 6.489 1.00 72.38 83 ASP A C 1
ATOM 653 O O . ASP A 1 83 ? -17.611 3.119 6.203 1.00 72.38 83 ASP A O 1
ATOM 657 N N . ILE A 1 84 ? -17.665 0.962 5.589 1.00 70.00 84 ILE A N 1
ATOM 658 C CA . ILE A 1 84 ? -18.119 1.212 4.209 1.00 70.00 84 ILE A CA 1
ATOM 659 C C . ILE A 1 84 ? -19.488 1.892 4.219 1.00 70.00 84 ILE A C 1
ATOM 661 O O . ILE A 1 84 ? -19.676 2.918 3.568 1.00 70.00 84 ILE A O 1
ATOM 665 N N . VAL A 1 85 ? -20.448 1.335 4.964 1.00 71.88 85 VAL A N 1
ATOM 666 C CA . VAL A 1 85 ? -21.804 1.893 5.067 1.00 71.88 85 VAL A CA 1
ATOM 667 C C . VAL A 1 85 ? -21.752 3.305 5.646 1.00 71.88 85 VAL A C 1
ATOM 669 O O . VAL A 1 85 ? -22.394 4.205 5.108 1.00 71.88 85 VAL A O 1
ATOM 672 N N . ARG A 1 86 ? -20.945 3.536 6.690 1.00 75.12 86 ARG A N 1
ATOM 673 C CA . ARG A 1 86 ? -20.737 4.876 7.258 1.00 75.12 86 ARG A CA 1
ATOM 674 C C . ARG A 1 86 ? -20.132 5.846 6.249 1.00 75.12 86 ARG A C 1
ATOM 676 O O . ARG A 1 86 ? -20.638 6.957 6.129 1.00 75.12 86 ARG A O 1
ATOM 683 N N . GLU A 1 87 ? -19.096 5.448 5.520 1.00 71.50 87 GLU A N 1
ATOM 684 C CA . GLU A 1 87 ? -18.429 6.305 4.535 1.00 71.50 87 GLU A CA 1
ATOM 685 C C . GLU A 1 87 ? -19.383 6.690 3.394 1.00 71.50 87 GLU A C 1
ATOM 687 O O . GLU A 1 87 ? -19.484 7.862 3.034 1.00 71.50 87 GLU A O 1
ATOM 692 N N . LEU A 1 88 ? -20.158 5.726 2.883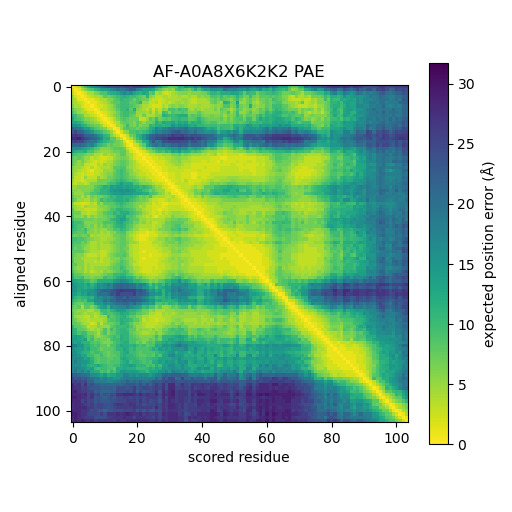 1.00 72.88 88 LEU A N 1
ATOM 693 C CA . LEU A 1 88 ? -21.172 5.964 1.851 1.00 72.88 88 LEU A CA 1
ATOM 694 C C . LEU A 1 88 ? -22.291 6.888 2.342 1.00 72.88 88 LEU A C 1
ATOM 696 O O . LEU A 1 88 ? -22.719 7.773 1.608 1.00 72.88 88 LEU A O 1
ATOM 700 N N . HIS A 1 89 ? -22.752 6.717 3.584 1.00 74.44 89 HIS A N 1
ATOM 701 C CA . HIS A 1 89 ? -23.766 7.594 4.173 1.00 74.44 89 HIS A CA 1
ATOM 702 C C . HIS A 1 89 ? -23.254 9.017 4.427 1.00 74.44 89 HIS A C 1
ATOM 704 O O . HIS A 1 89 ? -24.025 9.971 4.321 1.00 74.44 89 HIS A O 1
ATOM 710 N N . ASN A 1 90 ? -21.972 9.165 4.763 1.00 73.38 90 ASN A N 1
ATOM 711 C CA . ASN A 1 90 ? -21.363 10.448 5.107 1.00 73.38 90 ASN A CA 1
ATOM 712 C C . ASN A 1 90 ? -20.802 11.205 3.893 1.00 73.38 90 ASN A C 1
ATOM 714 O O . ASN A 1 90 ? -20.443 12.374 4.030 1.00 73.38 90 ASN A O 1
ATOM 718 N N . SER A 1 91 ? -20.727 10.570 2.720 1.00 65.19 91 SER A N 1
ATOM 719 C CA . SER A 1 91 ? -20.207 11.172 1.492 1.00 65.19 91 SER A CA 1
ATOM 720 C C . SER A 1 91 ? -21.347 11.504 0.517 1.00 65.19 91 SER A C 1
ATOM 722 O O . SER A 1 91 ? -21.715 10.676 -0.319 1.00 65.19 91 SER A O 1
ATOM 724 N N . PRO A 1 92 ? -21.923 12.723 0.572 1.00 57.25 92 PRO A N 1
ATOM 725 C CA . PRO A 1 92 ? -23.086 13.099 -0.240 1.00 57.25 92 PRO A CA 1
ATOM 726 C C . PRO A 1 92 ? -22.806 13.176 -1.753 1.00 57.25 92 PRO A C 1
ATOM 728 O O . PRO A 1 92 ? -23.728 13.405 -2.532 1.00 57.25 92 PRO A O 1
ATOM 731 N N . SER A 1 93 ? -21.551 13.007 -2.187 1.00 55.47 93 SER A N 1
ATOM 732 C CA . SER A 1 93 ? -21.122 13.084 -3.590 1.00 55.47 93 SER A CA 1
ATOM 733 C C . SER A 1 93 ? -20.921 11.724 -4.271 1.00 55.47 93 SER A C 1
ATOM 735 O O . SER A 1 93 ? -20.742 11.687 -5.491 1.00 55.47 93 SER A O 1
ATOM 737 N N . MET A 1 94 ? -20.977 10.602 -3.544 1.00 51.56 94 MET A N 1
ATOM 738 C CA . MET A 1 94 ? -20.892 9.278 -4.164 1.00 51.56 94 MET A CA 1
ATOM 739 C C . MET A 1 94 ? -22.278 8.819 -4.622 1.00 51.56 94 MET A C 1
ATOM 741 O O . MET A 1 94 ? -23.065 8.271 -3.859 1.00 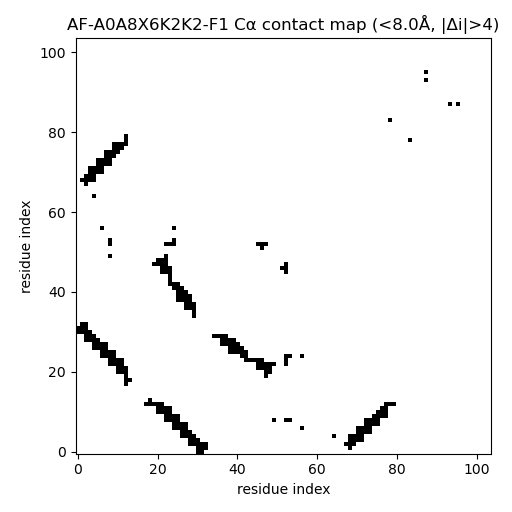51.56 94 MET A O 1
ATOM 745 N N . ASN A 1 95 ? -22.583 9.018 -5.907 1.00 49.28 95 ASN A N 1
ATOM 746 C CA . ASN A 1 95 ? -23.717 8.351 -6.544 1.00 49.28 95 ASN A CA 1
ATOM 747 C C . ASN A 1 95 ? -23.530 6.827 -6.407 1.00 49.28 95 ASN A C 1
ATOM 749 O O . ASN A 1 95 ? -22.698 6.244 -7.104 1.00 49.28 95 ASN A O 1
ATOM 753 N N . CYS A 1 96 ? -24.334 6.177 -5.554 1.00 48.66 96 CYS A N 1
ATOM 754 C CA . CYS A 1 96 ? -24.288 4.739 -5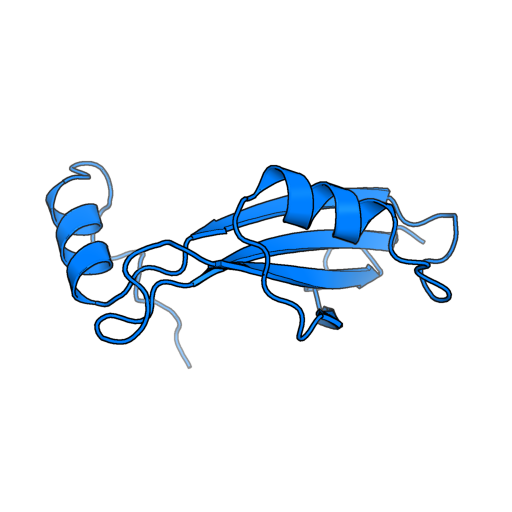.231 1.00 48.66 96 CYS A CA 1
ATOM 755 C C . CYS A 1 96 ? -24.340 3.782 -6.441 1.00 48.66 9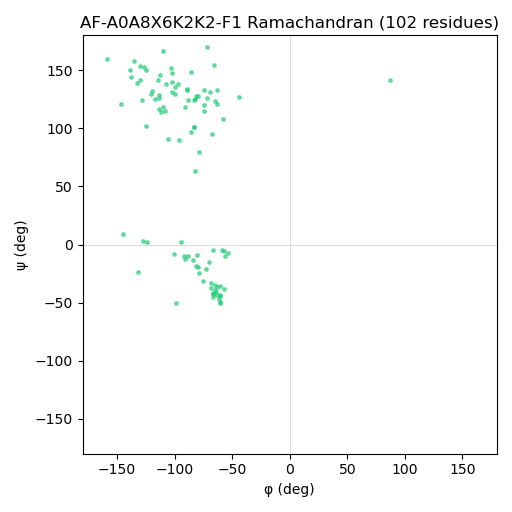6 CYS A C 1
ATOM 757 O O . CYS A 1 96 ? -24.182 2.575 -6.284 1.00 48.66 96 CYS A O 1
ATOM 759 N N . ARG A 1 97 ? -24.561 4.298 -7.655 1.00 44.88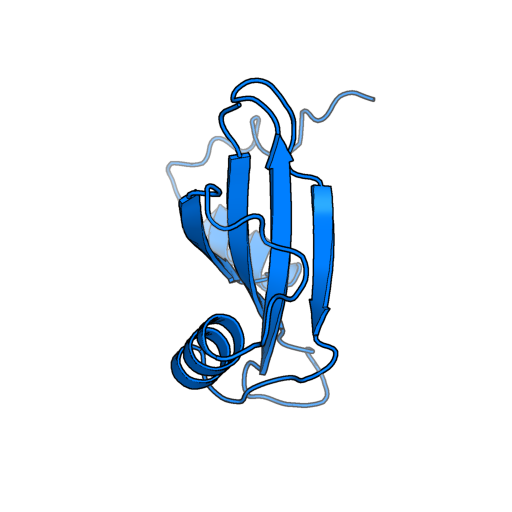 97 ARG A N 1
ATOM 760 C CA . ARG A 1 97 ? -24.590 3.535 -8.907 1.00 44.88 97 ARG A CA 1
ATOM 761 C C . ARG A 1 97 ? -23.216 3.187 -9.485 1.00 44.88 97 ARG A C 1
ATOM 763 O O . ARG A 1 97 ? -23.155 2.267 -10.280 1.00 44.88 97 ARG A O 1
ATOM 770 N N . GLN A 1 98 ? -22.126 3.862 -9.107 1.00 45.47 98 GLN A N 1
ATOM 771 C CA . GLN A 1 98 ? -20.797 3.564 -9.678 1.00 45.47 98 GLN A CA 1
ATOM 772 C C . GLN A 1 98 ? -19.984 2.516 -8.900 1.00 45.47 98 GLN A C 1
ATOM 774 O O . GLN A 1 98 ? -18.993 2.020 -9.423 1.00 45.47 98 GLN A O 1
ATOM 779 N N . ALA A 1 99 ? -20.387 2.154 -7.677 1.00 44.38 99 ALA A N 1
ATOM 780 C CA . ALA A 1 99 ? -19.594 1.272 -6.813 1.00 44.38 99 ALA A CA 1
ATOM 781 C C . ALA A 1 99 ? -19.738 -0.231 -7.129 1.00 44.38 99 ALA A C 1
ATOM 783 O O . ALA A 1 99 ? -18.884 -1.012 -6.722 1.00 44.38 99 ALA A O 1
ATOM 784 N N . PHE A 1 100 ? -20.790 -0.644 -7.848 1.00 42.06 100 PHE A N 1
ATOM 785 C CA . PHE A 1 100 ? -21.122 -2.066 -8.037 1.00 42.06 100 PHE A CA 1
ATOM 786 C C . PHE A 1 100 ? -21.233 -2.528 -9.495 1.00 42.06 100 PHE A C 1
ATOM 788 O O . PHE A 1 100 ? -21.492 -3.705 -9.732 1.00 42.06 100 PHE A O 1
ATOM 795 N N . ASP A 1 101 ? -20.980 -1.664 -10.480 1.00 39.28 101 ASP A N 1
ATOM 796 C CA . ASP A 1 101 ? -20.903 -2.086 -11.885 1.00 39.28 101 ASP A CA 1
ATOM 797 C C . ASP A 1 101 ? -19.507 -2.661 -12.207 1.00 39.28 101 ASP A C 1
ATOM 799 O O . ASP A 1 101 ? -18.767 -2.142 -13.039 1.00 39.28 101 ASP A O 1
ATOM 803 N N . TYR A 1 102 ? -19.143 -3.768 -11.555 1.00 38.84 102 TYR A N 1
ATOM 804 C CA . TYR A 1 102 ? -18.213 -4.739 -12.136 1.00 38.84 102 TYR A CA 1
ATOM 805 C C . TYR A 1 102 ? -19.072 -5.833 -12.769 1.00 38.84 102 TYR A C 1
ATOM 807 O O . TYR A 1 102 ? -19.494 -6.784 -12.110 1.00 38.84 102 TYR A O 1
ATOM 815 N N . ARG A 1 103 ? -19.414 -5.649 -14.049 1.00 35.97 103 ARG A N 1
ATOM 816 C CA . ARG A 1 103 ? -20.053 -6.710 -14.830 1.00 35.97 103 ARG A CA 1
ATOM 817 C C . ARG A 1 103 ? -19.038 -7.824 -15.077 1.00 35.97 103 ARG A C 1
ATOM 819 O O . ARG A 1 103 ? -17.897 -7.552 -15.445 1.00 35.97 103 ARG A O 1
ATOM 826 N N . SER A 1 104 ? -19.509 -9.035 -14.799 1.00 35.97 104 SER A N 1
ATOM 827 C CA . SER A 1 104 ? -18.877 -10.341 -14.998 1.00 35.97 104 SER A CA 1
ATOM 828 C C . SER A 1 104 ? -18.458 -10.587 -16.441 1.00 35.97 104 SER A C 1
ATOM 830 O O . SER A 1 104 ? -19.147 -10.058 -17.344 1.00 35.97 104 SER A O 1
#

Organism: Trichonephila clavata (NCBI:txid2740835)

Radius of gyration: 16.42 Å; Cα contacts (8 Å, |Δi|>4): 148; chains: 1; bounding box: 41×24×40 Å

Nearest PDB structures (foldseek):
  8j7s-assembly1_M  TM=3.822E-01  e=6.250E-01  Maribacter polysiphoniae
  7o24-assembly1_C  TM=3.862E-01  e=5.928E+00  White-tufted-ear marmoset simian foamy virus
  3uws-assembly2_C  TM=3.449E-01  e=5.928E+00  Parabacteroides merdae ATCC 43184
  7ba2-assembly1_A  TM=3.539E-01  e=6.310E+00  Streptococcus sanguinis